Protein AF-A0A8X7QDY2-F1 (afdb_monomer)

Secondary structure (DSSP, 8-state):
-------------HHHHHHHHTTTTS---PPPPHHHHHHHHHHHHHHHHTT-TT--SEEEEEEE-SS-EEEEEEE----

Foldseek 3Di:
DDDDPPPPPPPQDPVNVVVVVVVVVPDPCPPQDPVNVVVVVVVVLQVCLVPPPPRFQKDWDWDDDPVDIDIDIDHHDDD

Organism: Brassica carinata (NCBI:txid52824)

Mean predicted aligned error: 14.07 Å

pLDDT: mean 80.48, std 20.45, range [43.81, 98.31]

InterPro domains:
  IPR029055 Nucleophile aminohydrolases, N-terminal [G3DSA:3.60.20.10] (2-79)
  IPR029055 Nucleophile aminohydrolases, N-terminal [SSF56235] (21-78)

Radius of gyration: 27.31 Å; Cα contacts (8 Å, |Δi|>4): 49; chains: 1; bounding box: 35×30×91 Å

Nearest PDB structures (foldseek):
  8fz6-assembly1_a  TM=7.744E-01  e=2.082E-04  Bos taurus
  5l5p-assembly1_Z  TM=9.849E-01  e=1.762E-03  Saccharomyces cerevisiae S288C
  8rvl-assembly1_1  TM=7.955E-01  e=1.016E-03  Saccharomyces cerevisiae
  8qyo-assembly1_Z  TM=7.738E-01  e=1.016E-03  Homo sapiens
  3une-assembly1_Z  TM=7.881E-01  e=1.762E-03  Mus musculus

Sequence (79 aa):
MSSQEKAASSPMTQWDHMRRLDTVLKDTITPLSEPEAVDLVNTVFASATERDIYTGDKLEIMILKADDIRTEVMELRKD

Solvent-accessible surface area (backbone atoms only — not comparable to full-atom values): 5224 Å² total; per-residue (Å²): 136,91,77,85,80,76,81,73,79,74,76,81,49,74,65,60,59,52,60,56,52,59,62,74,68,62,57,95,67,72,84,71,53,69,68,60,50,50,53,50,52,54,52,52,51,56,57,44,38,76,76,37,94,86,45,48,56,58,47,78,47,77,48,77,52,100,90,49,76,48,77,48,78,45,83,42,62,81,128

Structure (mmCIF, N/CA/C/O backbone):
data_AF-A0A8X7QDY2-F1
#
_entry.id   AF-A0A8X7QDY2-F1
#
loop_
_atom_site.group_PDB
_atom_site.id
_atom_site.type_symbol
_atom_site.label_atom_id
_atom_site.label_alt_id
_atom_site.label_comp_id
_atom_site.label_asym_id
_atom_site.label_entity_id
_atom_site.label_seq_id
_atom_site.pdbx_PDB_ins_code
_atom_site.Cartn_x
_atom_site.Cartn_y
_atom_site.Cartn_z
_atom_site.occupancy
_atom_site.B_iso_or_equiv
_atom_site.auth_seq_id
_atom_site.auth_comp_id
_atom_site.auth_asym_id
_atom_site.auth_atom_id
_atom_site.pdbx_PDB_model_num
ATOM 1 N N . MET A 1 1 ? -2.467 -21.897 77.341 1.00 43.97 1 MET A N 1
ATOM 2 C CA . MET A 1 1 ? -2.549 -22.658 76.078 1.00 43.97 1 MET A CA 1
ATOM 3 C C . MET A 1 1 ? -2.146 -21.710 74.968 1.00 43.97 1 MET A C 1
ATOM 5 O O . MET A 1 1 ? -2.778 -20.679 74.796 1.00 43.97 1 MET A O 1
ATOM 9 N N . SER A 1 2 ? -0.992 -21.992 74.368 1.00 46.31 2 SER A N 1
ATOM 10 C CA . SER A 1 2 ? -0.362 -21.199 73.314 1.00 46.31 2 SER A CA 1
ATOM 11 C C . SER A 1 2 ? -1.007 -21.552 71.984 1.00 46.31 2 SER A C 1
ATOM 13 O O . SER A 1 2 ? -1.067 -22.731 71.640 1.00 46.31 2 SER A O 1
ATOM 15 N N . SER 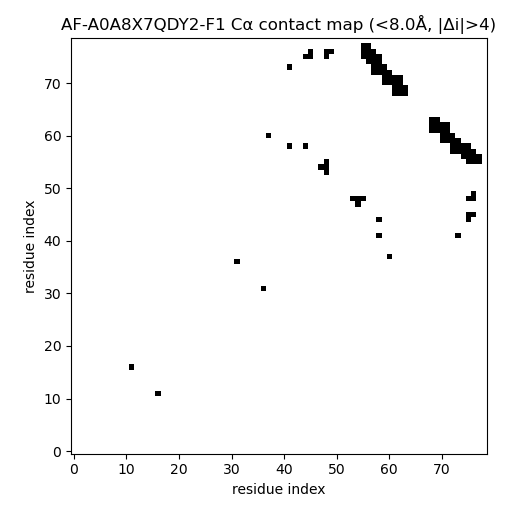A 1 3 ? -1.480 -20.565 71.235 1.00 50.19 3 SER A N 1
ATOM 16 C CA . SER A 1 3 ? -1.761 -20.731 69.809 1.00 50.19 3 SER A CA 1
ATOM 17 C C . SER A 1 3 ? -1.490 -19.400 69.115 1.00 50.19 3 SER A C 1
ATOM 19 O O . SER A 1 3 ? -2.370 -18.564 68.944 1.00 50.19 3 SER A O 1
ATOM 21 N N . GLN A 1 4 ? -0.213 -19.180 68.790 1.00 50.62 4 GLN A N 1
ATOM 22 C CA . GLN A 1 4 ? 0.166 -18.283 67.705 1.00 50.62 4 GLN A CA 1
ATOM 23 C C . GLN A 1 4 ? -0.277 -18.940 66.398 1.00 50.62 4 GLN A C 1
ATOM 25 O O . GLN A 1 4 ? 0.337 -19.913 65.967 1.00 50.62 4 GLN A O 1
ATOM 30 N N . GLU A 1 5 ? -1.296 -18.394 65.748 1.00 43.81 5 GLU A N 1
ATOM 31 C CA . GLU A 1 5 ? -1.580 -18.709 64.353 1.00 43.81 5 GLU A CA 1
ATOM 32 C C . GLU A 1 5 ? -0.873 -17.664 63.488 1.00 43.81 5 GLU A C 1
ATOM 34 O O . GLU A 1 5 ? -1.405 -16.607 63.150 1.00 43.81 5 GLU A O 1
ATOM 39 N N . LYS A 1 6 ? 0.409 -17.921 63.203 1.00 44.91 6 LYS A N 1
ATOM 40 C CA . LYS A 1 6 ? 1.125 -17.213 62.140 1.00 44.91 6 LYS A CA 1
ATOM 41 C C . LYS A 1 6 ? 0.429 -17.562 60.826 1.00 44.91 6 LYS A C 1
ATOM 43 O O . LYS A 1 6 ? 0.630 -18.655 60.304 1.00 44.91 6 LYS A O 1
ATOM 48 N N . ALA A 1 7 ? -0.337 -16.622 60.279 1.00 44.44 7 ALA A N 1
ATOM 49 C CA . ALA A 1 7 ? -0.745 -16.655 58.883 1.00 44.44 7 ALA A CA 1
ATOM 50 C C . ALA A 1 7 ? 0.526 -16.564 58.024 1.00 44.44 7 ALA A C 1
ATOM 52 O O . ALA A 1 7 ? 1.084 -15.488 57.799 1.00 44.44 7 ALA A O 1
ATOM 53 N N . ALA A 1 8 ? 1.055 -17.721 57.632 1.00 48.66 8 ALA A N 1
ATOM 54 C CA . ALA A 1 8 ? 2.151 -17.810 56.690 1.00 48.66 8 ALA A CA 1
ATOM 55 C C . ALA A 1 8 ? 1.655 -17.259 55.349 1.00 48.66 8 ALA A C 1
ATOM 57 O O . ALA A 1 8 ? 0.778 -17.838 54.711 1.00 48.66 8 ALA A O 1
ATOM 58 N N . SER A 1 9 ? 2.203 -16.111 54.954 1.00 52.91 9 SER A N 1
ATOM 59 C CA . SER A 1 9 ? 2.124 -15.592 53.592 1.00 52.91 9 SER A CA 1
ATOM 60 C C . SER A 1 9 ? 2.561 -16.702 52.635 1.00 52.91 9 SER A C 1
ATOM 62 O O . SER A 1 9 ? 3.720 -17.122 52.658 1.00 52.91 9 SER A O 1
ATOM 64 N N . SER A 1 10 ? 1.608 -17.243 51.874 1.00 56.31 10 SER A N 1
ATOM 65 C CA . SER A 1 10 ? 1.856 -18.343 50.945 1.00 56.31 10 SER A CA 1
ATOM 66 C C . SER A 1 10 ? 2.830 -17.869 49.859 1.00 56.31 10 SER A C 1
ATOM 68 O O . SER A 1 10 ? 2.552 -16.848 49.220 1.00 56.31 10 SER A O 1
ATOM 70 N N . PRO A 1 11 ? 3.974 -18.543 49.639 1.00 61.38 11 PRO A N 1
ATOM 71 C CA . PRO A 1 11 ? 4.899 -18.153 48.590 1.00 61.38 11 PRO A CA 1
ATOM 72 C C . PRO A 1 11 ? 4.206 -18.315 47.238 1.00 61.38 11 PRO A C 1
ATOM 74 O O . PRO A 1 11 ? 3.712 -19.388 46.892 1.00 61.38 11 PRO A O 1
ATOM 77 N N . MET A 1 12 ? 4.151 -17.203 46.509 1.00 56.34 12 MET A N 1
ATOM 78 C CA . MET A 1 12 ? 3.580 -17.090 45.173 1.00 56.34 12 MET A CA 1
ATOM 79 C C . MET A 1 12 ? 4.069 -18.254 44.307 1.00 56.34 12 MET A C 1
ATOM 81 O O . MET A 1 12 ? 5.273 -18.505 44.209 1.00 56.34 12 MET A O 1
ATOM 85 N N . THR A 1 13 ? 3.132 -19.014 43.746 1.00 74.56 13 THR A N 1
ATOM 86 C CA . THR A 1 13 ? 3.468 -20.276 43.091 1.00 74.56 13 THR A CA 1
ATOM 87 C C . THR A 1 13 ? 4.202 -20.011 41.780 1.00 74.56 13 THR A C 1
ATOM 89 O O . THR A 1 13 ? 4.038 -18.967 41.149 1.00 74.56 13 THR A O 1
ATOM 92 N N . GLN A 1 14 ? 5.001 -20.972 41.321 1.00 58.56 14 GLN A N 1
ATOM 93 C CA . GLN A 1 14 ? 5.652 -20.913 40.005 1.00 58.56 14 GLN A CA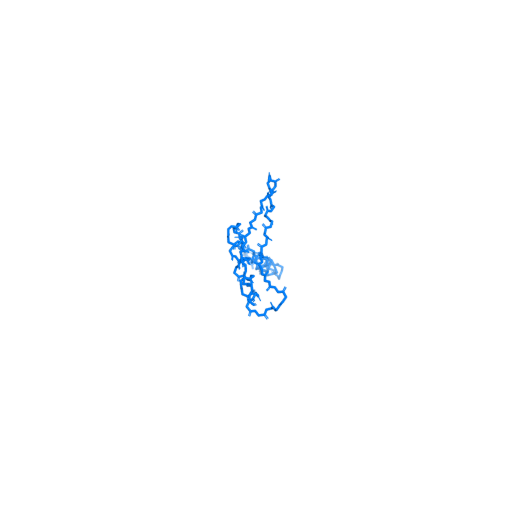 1
ATOM 94 C C . GLN A 1 14 ? 4.640 -20.648 38.867 1.00 58.56 14 GLN A C 1
ATOM 96 O O . GLN A 1 14 ? 4.955 -19.964 37.896 1.00 58.56 14 GLN A O 1
ATOM 101 N N . TRP A 1 15 ? 3.395 -21.101 39.044 1.00 58.94 15 TRP A N 1
ATOM 102 C CA . TRP A 1 15 ? 2.259 -20.856 38.154 1.00 58.94 15 TRP A CA 1
ATOM 103 C C . TRP A 1 15 ? 1.796 -19.389 38.133 1.00 58.94 15 TRP A C 1
ATOM 105 O O . TRP A 1 15 ? 1.347 -18.901 37.097 1.00 58.94 15 TRP A O 1
ATOM 115 N N . ASP A 1 16 ? 1.952 -18.654 39.238 1.00 63.78 16 ASP A N 1
ATOM 116 C CA . ASP A 1 16 ? 1.680 -17.211 39.308 1.00 63.78 16 ASP A CA 1
ATOM 117 C C . ASP A 1 16 ? 2.770 -16.386 38.607 1.00 63.78 16 ASP A C 1
ATOM 119 O O . ASP A 1 16 ? 2.480 -15.336 38.034 1.00 63.78 16 ASP A O 1
ATOM 123 N N . HIS A 1 17 ? 4.012 -16.884 38.580 1.00 58.88 17 HIS A N 1
ATOM 124 C CA . HIS A 1 17 ? 5.079 -16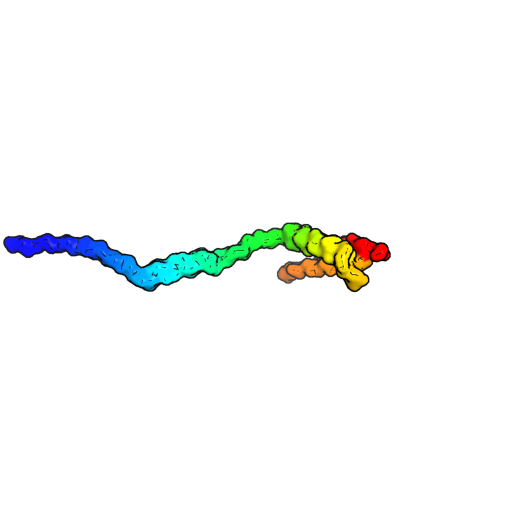.318 37.748 1.00 58.88 17 HIS A CA 1
ATOM 125 C C . HIS A 1 17 ? 4.827 -16.581 36.256 1.00 58.88 17 HIS A C 1
ATOM 127 O O . HIS A 1 17 ? 5.013 -15.683 35.437 1.00 58.88 17 HIS A O 1
ATOM 133 N N . MET A 1 18 ? 4.337 -17.778 35.911 1.00 57.44 18 MET A N 1
ATOM 134 C CA . MET A 1 18 ? 3.950 -18.129 34.539 1.00 57.44 18 MET A CA 1
ATOM 135 C C . MET A 1 18 ? 2.793 -17.263 34.025 1.00 57.44 18 MET A C 1
ATOM 137 O O . MET A 1 18 ? 2.892 -16.738 32.923 1.00 57.44 18 MET A O 1
ATOM 141 N N . ARG A 1 19 ? 1.779 -16.975 34.854 1.00 60.50 19 ARG A N 1
ATOM 142 C CA . ARG A 1 19 ? 0.681 -16.048 34.505 1.00 60.50 19 ARG A CA 1
ATOM 143 C C . ARG A 1 19 ? 1.123 -14.609 34.226 1.00 60.50 19 ARG A C 1
ATOM 145 O O . ARG A 1 19 ? 0.388 -13.848 33.598 1.00 60.50 19 ARG A O 1
ATOM 152 N N . ARG A 1 20 ? 2.306 -14.202 34.697 1.00 56.72 20 ARG A N 1
ATOM 153 C CA . ARG A 1 20 ? 2.860 -12.870 34.412 1.00 56.72 20 ARG A CA 1
ATOM 154 C C . ARG A 1 20 ? 3.470 -12.787 33.008 1.00 56.72 20 ARG A C 1
ATOM 156 O O . ARG A 1 20 ? 3.582 -11.687 32.474 1.00 56.72 20 ARG A O 1
ATOM 163 N N . LEU A 1 21 ? 3.813 -13.925 32.399 1.00 55.28 21 LEU A N 1
ATOM 164 C CA . LEU A 1 21 ? 4.330 -13.994 31.029 1.00 55.28 21 LEU A CA 1
ATOM 165 C C . LEU A 1 21 ? 3.211 -13.889 29.982 1.00 55.28 21 LEU A C 1
ATOM 167 O O . LEU A 1 21 ? 3.432 -13.284 28.936 1.00 55.28 21 LEU A O 1
ATOM 171 N N . ASP A 1 22 ? 1.990 -14.338 30.297 1.00 56.25 22 ASP A N 1
ATOM 172 C CA . ASP A 1 22 ? 0.813 -14.161 29.428 1.00 56.25 22 ASP A CA 1
ATOM 173 C C . ASP A 1 22 ? 0.462 -12.684 29.178 1.00 56.25 22 ASP A C 1
ATOM 175 O O . ASP A 1 22 ? -0.143 -12.338 28.168 1.00 56.25 22 ASP A O 1
ATOM 179 N N . THR A 1 23 ? 0.860 -11.776 30.077 1.00 52.59 23 THR A N 1
ATOM 180 C CA . THR A 1 23 ? 0.584 -10.337 29.917 1.00 52.59 23 THR A CA 1
ATOM 181 C C . THR A 1 23 ? 1.486 -9.684 28.870 1.00 52.59 23 THR A C 1
ATOM 183 O O . THR A 1 23 ? 1.075 -8.723 28.230 1.00 52.59 23 THR A O 1
ATOM 186 N N . VAL A 1 24 ? 2.701 -10.204 28.673 1.00 54.53 24 VAL A N 1
ATOM 187 C CA . VAL A 1 24 ? 3.670 -9.641 27.715 1.00 54.53 24 VAL A CA 1
ATOM 188 C C . VAL A 1 24 ? 3.366 -10.104 26.285 1.00 54.53 24 VAL A C 1
ATOM 190 O O . VAL A 1 24 ? 3.671 -9.397 25.332 1.00 54.53 24 VAL A O 1
ATOM 193 N N . LEU A 1 25 ? 2.698 -11.253 26.141 1.00 52.94 25 LEU A N 1
ATOM 194 C CA . LEU A 1 25 ? 2.185 -11.776 24.870 1.00 52.94 25 LEU A CA 1
ATOM 195 C C . LEU A 1 25 ? 0.793 -11.250 24.514 1.00 52.94 25 LEU A C 1
ATOM 197 O O . LEU A 1 25 ? 0.216 -11.679 23.519 1.00 52.94 25 LEU A O 1
ATOM 201 N N . LYS A 1 26 ? 0.251 -10.317 25.303 1.00 52.19 26 LYS A N 1
ATOM 202 C CA . LYS A 1 26 ? -0.977 -9.597 24.976 1.00 52.19 26 LYS A CA 1
ATOM 203 C C . LYS A 1 26 ? -0.650 -8.547 23.916 1.00 52.19 26 LYS A C 1
ATOM 205 O O . LYS A 1 26 ? -0.594 -7.361 24.205 1.00 52.19 26 LYS A O 1
ATOM 210 N N . ASP A 1 27 ? -0.342 -9.059 22.731 1.00 54.81 27 ASP A N 1
ATOM 211 C CA . ASP A 1 27 ? -0.327 -8.398 21.445 1.00 54.81 27 ASP A CA 1
ATOM 212 C C . ASP A 1 27 ? 0.289 -6.997 21.443 1.00 54.81 27 ASP A C 1
ATOM 214 O O . ASP A 1 27 ? -0.357 -5.986 21.710 1.00 54.81 27 ASP A O 1
ATOM 218 N N . THR A 1 28 ? 1.525 -6.912 20.952 1.00 53.97 28 THR A N 1
ATOM 219 C CA . THR A 1 28 ? 2.099 -5.686 20.365 1.00 53.97 28 THR A CA 1
ATOM 220 C C . THR A 1 28 ? 1.352 -5.268 19.079 1.00 53.97 28 THR A C 1
ATOM 222 O O . THR A 1 28 ? 1.935 -4.718 18.150 1.00 53.97 28 THR A O 1
ATOM 225 N N . ILE A 1 29 ? 0.053 -5.558 18.993 1.00 63.25 29 ILE A N 1
ATOM 226 C CA . ILE A 1 29 ? -0.859 -5.096 17.961 1.00 63.25 29 ILE A CA 1
ATOM 227 C C . ILE A 1 29 ? -1.314 -3.720 18.428 1.00 63.25 29 ILE A C 1
ATOM 229 O O . ILE A 1 29 ? -2.353 -3.571 19.069 1.00 63.25 29 ILE A O 1
ATOM 233 N N . THR A 1 30 ? -0.508 -2.699 18.146 1.00 72.06 30 THR A N 1
ATOM 234 C CA . THR A 1 30 ? -1.041 -1.337 18.127 1.00 72.06 30 THR A CA 1
ATOM 235 C C . THR A 1 30 ? -2.121 -1.328 17.048 1.00 72.06 30 THR A C 1
ATOM 237 O O . THR A 1 30 ? -1.797 -1.610 15.891 1.00 72.06 30 THR A O 1
ATOM 240 N N . PRO A 1 31 ? -3.396 -1.073 17.387 1.00 83.19 31 PRO A N 1
ATOM 241 C CA . PRO A 1 31 ? -4.437 -0.979 16.378 1.00 83.19 31 PRO A CA 1
ATOM 242 C C . PRO A 1 31 ? -4.057 0.142 15.413 1.00 83.19 31 PRO A C 1
ATOM 244 O O . PRO A 1 31 ? -3.879 1.281 15.839 1.00 83.19 31 PRO A O 1
ATOM 247 N N . LEU A 1 32 ? -3.891 -0.197 14.138 1.00 89.25 32 LEU A N 1
ATOM 248 C CA . LEU A 1 32 ? -3.601 0.772 13.093 1.00 89.25 32 LEU A CA 1
ATOM 249 C C . LEU A 1 32 ? -4.927 1.320 12.584 1.00 89.25 32 LEU A C 1
ATOM 251 O O . LEU A 1 32 ? -5.821 0.547 12.224 1.00 89.25 32 LEU A O 1
ATOM 255 N N . SER A 1 33 ? -5.078 2.640 12.568 1.00 93.88 33 SER A N 1
ATOM 256 C CA . SER A 1 33 ? -6.220 3.226 11.883 1.00 93.88 33 SER A CA 1
ATOM 257 C C . SER A 1 33 ? -6.084 2.998 10.375 1.00 93.88 33 SER A C 1
ATOM 259 O O . SER A 1 33 ? -4.990 2.868 9.830 1.00 93.88 33 SER A O 1
ATOM 261 N N . GLU A 1 34 ? -7.210 2.939 9.677 1.00 94.31 34 GLU A N 1
ATOM 262 C CA . GLU A 1 34 ? -7.221 2.808 8.221 1.00 94.31 34 GLU A CA 1
ATOM 263 C C . GLU A 1 34 ? -6.352 3.841 7.478 1.00 94.31 34 GLU A C 1
ATOM 265 O O . GLU A 1 34 ? -5.602 3.408 6.606 1.00 94.31 34 GLU A O 1
ATOM 270 N N . PRO A 1 35 ? -6.384 5.158 7.783 1.00 95.81 35 PRO A N 1
ATOM 271 C CA . PRO A 1 35 ? -5.505 6.105 7.098 1.00 95.81 35 PRO A CA 1
ATOM 272 C C . PRO A 1 35 ? -4.026 5.816 7.369 1.00 95.81 35 PRO A C 1
ATOM 274 O O . PRO A 1 35 ? -3.233 5.850 6.438 1.00 95.81 35 PRO A O 1
ATOM 277 N N . GLU A 1 36 ? -3.653 5.435 8.594 1.00 95.94 36 GLU A N 1
ATOM 278 C CA . GLU A 1 36 ? -2.266 5.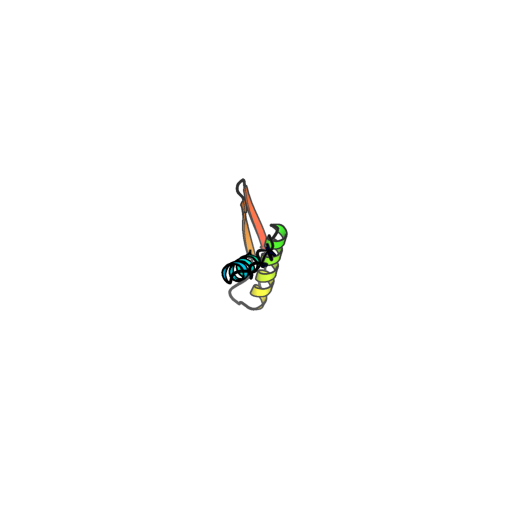056 8.894 1.00 95.94 36 GLU A CA 1
ATOM 279 C C . GLU A 1 36 ? -1.842 3.788 8.134 1.00 95.94 36 GLU A C 1
ATOM 281 O O . GLU A 1 36 ? -0.689 3.666 7.720 1.00 95.94 36 GLU A O 1
ATOM 286 N N . ALA A 1 37 ? -2.767 2.848 7.916 1.00 95.75 37 ALA A N 1
ATOM 287 C CA . ALA A 1 37 ? -2.521 1.662 7.100 1.00 95.75 37 ALA A CA 1
ATOM 288 C C . ALA A 1 37 ? -2.293 2.022 5.628 1.00 95.75 37 ALA A C 1
ATOM 290 O O . ALA A 1 37 ? -1.354 1.517 5.012 1.00 95.75 37 ALA A O 1
ATOM 291 N N . VAL A 1 38 ? -3.116 2.915 5.077 1.00 97.12 38 VAL A N 1
ATOM 292 C CA . VAL A 1 38 ? -2.966 3.415 3.705 1.00 97.12 38 VAL A CA 1
ATOM 293 C C . VAL A 1 38 ? -1.652 4.183 3.546 1.00 97.12 38 VAL A C 1
ATOM 295 O O . VAL A 1 38 ? -0.899 3.911 2.613 1.00 97.12 38 VAL A O 1
ATOM 298 N N . ASP A 1 39 ? -1.322 5.070 4.484 1.00 97.56 39 ASP A N 1
ATOM 299 C CA . ASP A 1 39 ? -0.078 5.847 4.473 1.00 97.56 39 ASP A CA 1
ATOM 300 C C . ASP A 1 39 ? 1.160 4.948 4.545 1.00 97.56 39 ASP A C 1
ATOM 302 O O . ASP A 1 39 ? 2.146 5.172 3.831 1.00 97.56 39 ASP A O 1
ATOM 306 N N . LEU A 1 40 ? 1.106 3.893 5.364 1.00 96.88 40 LEU A N 1
ATOM 307 C CA . LEU A 1 40 ? 2.163 2.892 5.431 1.00 96.88 40 LEU A CA 1
ATOM 308 C C . LEU A 1 40 ? 2.341 2.191 4.080 1.00 96.88 40 LEU A C 1
ATOM 310 O O . LEU A 1 40 ? 3.466 2.114 3.587 1.00 96.88 40 LEU A O 1
ATOM 314 N N . VAL A 1 41 ? 1.249 1.717 3.471 1.00 98.00 41 VAL A N 1
ATOM 315 C CA . VAL A 1 41 ? 1.269 1.049 2.160 1.00 98.00 41 VAL A CA 1
ATOM 316 C C . VAL A 1 41 ? 1.836 1.979 1.082 1.00 98.00 41 VAL A C 1
ATOM 318 O O . VAL A 1 41 ? 2.762 1.597 0.368 1.00 98.00 41 VAL A O 1
ATOM 321 N N . ASN A 1 42 ? 1.364 3.223 1.011 1.00 97.88 42 ASN A N 1
ATOM 322 C CA . ASN A 1 42 ? 1.875 4.223 0.074 1.00 97.88 42 ASN A CA 1
ATOM 323 C C . ASN A 1 42 ? 3.386 4.437 0.243 1.00 97.88 42 ASN A C 1
ATOM 325 O O . ASN A 1 42 ? 4.142 4.399 -0.729 1.00 97.88 42 ASN A O 1
ATOM 329 N N . THR A 1 43 ? 3.848 4.595 1.485 1.00 98.19 43 THR A N 1
ATOM 330 C CA . THR A 1 43 ? 5.264 4.838 1.789 1.00 98.19 43 THR A CA 1
ATOM 331 C C . THR A 1 43 ? 6.151 3.668 1.363 1.00 98.19 43 THR A C 1
ATOM 333 O O . THR A 1 43 ? 7.204 3.874 0.754 1.00 98.19 43 THR A O 1
ATOM 336 N N . VAL A 1 44 ? 5.746 2.427 1.657 1.00 98.06 44 VAL A N 1
ATOM 337 C CA . VAL A 1 44 ? 6.569 1.257 1.315 1.00 98.06 44 VAL A CA 1
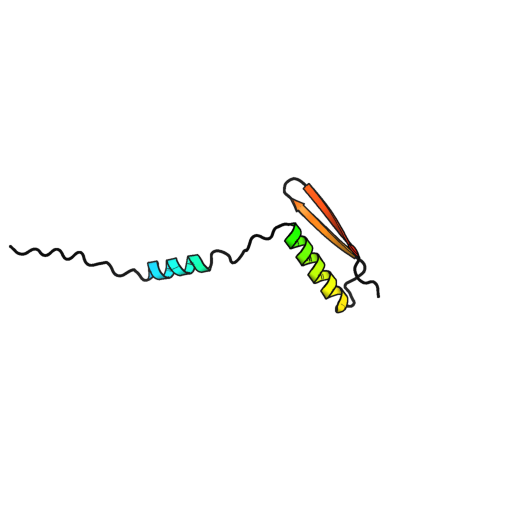ATOM 338 C C . VAL A 1 44 ? 6.615 1.008 -0.190 1.00 98.06 44 VAL A C 1
ATOM 340 O O . VAL A 1 44 ? 7.677 0.656 -0.695 1.00 98.06 44 VAL A O 1
ATOM 343 N N . PHE A 1 45 ? 5.524 1.246 -0.923 1.00 98.25 45 PHE A N 1
ATOM 344 C CA . PHE A 1 45 ? 5.508 1.085 -2.380 1.00 98.25 45 PHE A CA 1
ATOM 345 C C . PHE A 1 45 ? 6.256 2.203 -3.108 1.00 98.25 45 PHE A C 1
ATOM 347 O O . PHE A 1 45 ? 6.948 1.924 -4.090 1.00 98.25 45 PHE A O 1
ATOM 354 N N . ALA A 1 46 ? 6.202 3.441 -2.605 1.00 97.44 46 ALA A N 1
ATOM 355 C CA . ALA A 1 46 ? 7.054 4.519 -3.102 1.00 97.44 46 ALA A CA 1
ATOM 356 C C . ALA A 1 46 ? 8.542 4.145 -2.971 1.00 97.44 46 ALA A C 1
ATOM 358 O O . ALA A 1 46 ? 9.285 4.246 -3.942 1.00 97.44 46 ALA A O 1
ATOM 359 N N . SER A 1 47 ? 8.947 3.618 -1.809 1.00 98.00 47 SER A N 1
ATOM 360 C CA . SER A 1 47 ? 10.315 3.142 -1.558 1.00 98.00 47 SER A CA 1
ATOM 361 C C . SER A 1 47 ? 10.698 1.926 -2.414 1.00 98.00 47 SER A C 1
ATOM 363 O O . SER A 1 47 ? 11.790 1.881 -2.979 1.00 98.00 47 SER A O 1
ATOM 365 N N . ALA A 1 48 ? 9.803 0.944 -2.558 1.00 97.44 48 ALA A N 1
ATOM 366 C CA . ALA A 1 48 ? 10.054 -0.254 -3.360 1.00 97.44 48 ALA A CA 1
ATOM 367 C C . ALA A 1 48 ? 10.328 0.094 -4.830 1.00 97.44 48 ALA A C 1
ATOM 369 O O . ALA A 1 48 ? 11.288 -0.411 -5.412 1.00 97.44 48 ALA A O 1
ATOM 370 N N . THR A 1 49 ? 9.551 1.027 -5.383 1.00 97.25 49 THR A N 1
ATOM 371 C CA . THR A 1 49 ? 9.699 1.508 -6.764 1.00 97.25 49 THR A CA 1
ATOM 372 C C . THR A 1 49 ? 11.079 2.132 -7.028 1.00 97.25 49 THR A C 1
ATOM 374 O O . THR A 1 49 ? 11.562 2.133 -8.152 1.00 97.25 49 THR A O 1
ATOM 377 N N . GLU A 1 50 ? 11.778 2.646 -6.011 1.00 96.25 50 GLU A N 1
ATOM 378 C CA . GLU A 1 50 ? 13.124 3.208 -6.204 1.00 96.25 50 GLU A CA 1
ATOM 379 C C . GLU A 1 50 ? 14.210 2.153 -6.459 1.00 96.25 50 GLU A C 1
ATOM 381 O O . GLU A 1 50 ? 15.317 2.505 -6.876 1.00 96.25 50 GLU A O 1
ATOM 386 N N . ARG A 1 51 ? 13.954 0.878 -6.136 1.00 95.75 51 ARG A N 1
ATOM 387 C CA . ARG A 1 51 ? 14.986 -0.175 -6.110 1.00 95.75 51 ARG A CA 1
ATOM 388 C C . ARG A 1 51 ? 14.604 -1.446 -6.850 1.00 95.75 51 ARG A C 1
ATOM 390 O O . ARG A 1 51 ? 15.505 -2.176 -7.262 1.00 95.75 51 ARG A O 1
ATOM 397 N N . ASP A 1 52 ? 13.316 -1.728 -6.980 1.00 96.94 52 ASP A N 1
ATOM 398 C CA . ASP A 1 52 ? 12.817 -2.894 -7.691 1.00 96.94 52 ASP A CA 1
ATOM 399 C C . ASP A 1 52 ? 12.400 -2.518 -9.112 1.00 96.94 52 ASP A C 1
ATOM 401 O O . ASP A 1 52 ? 11.416 -1.817 -9.323 1.00 96.94 52 ASP A O 1
ATOM 405 N N . ILE A 1 53 ? 13.137 -3.038 -10.092 1.00 95.12 53 ILE A N 1
ATOM 406 C CA . ILE A 1 53 ? 12.923 -2.767 -11.519 1.00 95.12 53 ILE A CA 1
ATOM 407 C C . ILE A 1 53 ? 11.593 -3.317 -12.059 1.00 95.12 53 ILE A C 1
ATOM 409 O O . ILE A 1 53 ? 11.236 -3.020 -13.196 1.00 95.12 53 ILE A O 1
ATOM 413 N N . TYR A 1 54 ? 10.889 -4.151 -11.286 1.00 95.62 54 TYR A N 1
ATOM 414 C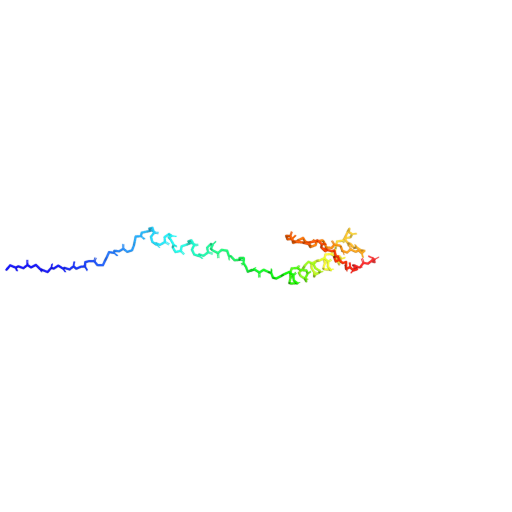 CA . TYR A 1 54 ? 9.591 -4.715 -11.666 1.00 95.62 54 TYR A CA 1
ATOM 415 C C . TYR A 1 54 ? 8.401 -4.065 -10.950 1.00 95.62 54 TYR A C 1
ATOM 417 O O . TYR A 1 54 ? 7.259 -4.432 -11.227 1.00 95.62 54 TYR A O 1
ATOM 425 N N . THR A 1 55 ? 8.645 -3.109 -10.054 1.00 96.44 55 THR A N 1
ATOM 426 C CA . THR A 1 55 ? 7.601 -2.378 -9.329 1.00 96.44 55 THR A CA 1
ATOM 427 C C . THR A 1 55 ? 7.571 -0.932 -9.822 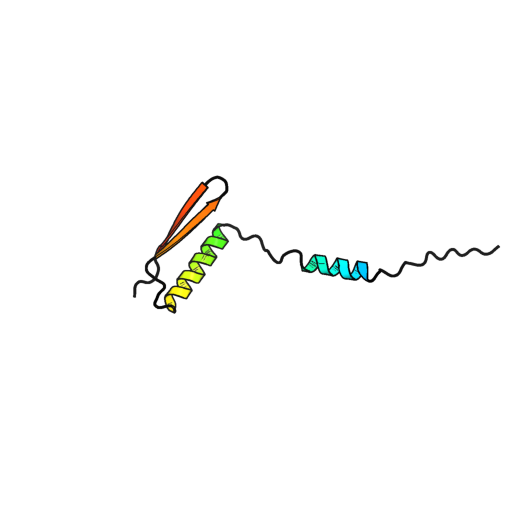1.00 96.44 55 THR A C 1
ATOM 429 O O . THR A 1 55 ? 8.592 -0.258 -9.768 1.00 96.44 55 THR A O 1
ATOM 432 N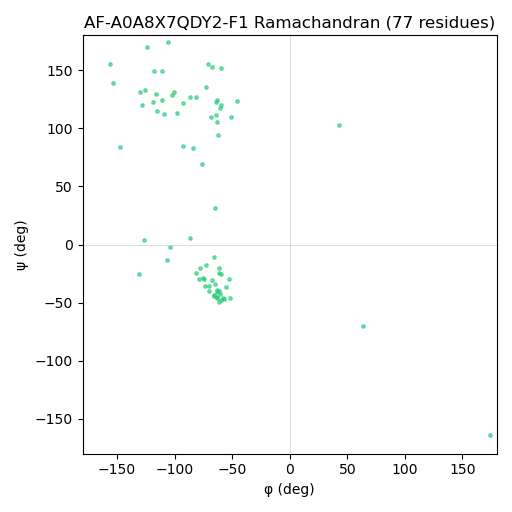 N . GLY A 1 56 ? 6.417 -0.438 -10.285 1.00 95.88 56 GLY A N 1
ATOM 433 C CA . GLY A 1 56 ? 6.274 0.925 -10.811 1.00 95.88 56 GLY A CA 1
ATOM 434 C C . GLY A 1 56 ? 4.897 1.208 -11.409 1.00 95.88 56 GLY A C 1
ATOM 435 O O . GLY A 1 56 ? 3.939 0.481 -11.149 1.00 95.88 56 GLY A O 1
ATOM 436 N N . ASP A 1 57 ? 4.804 2.281 -12.194 1.00 96.75 57 ASP A N 1
ATOM 437 C CA . ASP A 1 57 ? 3.601 2.799 -12.861 1.00 96.75 57 ASP A CA 1
ATOM 438 C C . ASP A 1 57 ? 2.489 3.271 -11.917 1.00 96.75 57 ASP A C 1
ATOM 440 O O . ASP A 1 57 ? 2.214 4.470 -11.820 1.00 96.75 57 ASP A O 1
ATOM 444 N N . LYS A 1 58 ? 1.823 2.343 -11.228 1.00 97.62 58 LYS A N 1
ATOM 445 C CA . LYS A 1 58 ? 0.655 2.633 -10.398 1.00 97.62 58 LYS A CA 1
ATOM 446 C C . LYS A 1 58 ? 0.495 1.607 -9.279 1.00 97.62 58 LYS A C 1
ATOM 448 O O . LYS A 1 58 ? 0.588 0.403 -9.497 1.00 97.62 58 LYS A O 1
ATOM 453 N N . LEU A 1 59 ? 0.136 2.106 -8.102 1.00 98.12 59 LEU A N 1
ATOM 454 C CA . LEU A 1 59 ? -0.377 1.331 -6.983 1.00 98.12 59 LEU A CA 1
ATOM 455 C C . LEU A 1 59 ? -1.904 1.452 -6.923 1.00 98.12 59 LEU A C 1
ATOM 457 O O . LEU A 1 59 ? -2.452 2.554 -6.960 1.00 98.12 59 LEU A O 1
ATOM 461 N N . GLU A 1 60 ? -2.591 0.318 -6.806 1.00 98.31 60 GLU A N 1
ATOM 462 C CA . GLU A 1 60 ? -4.033 0.248 -6.571 1.00 98.31 60 GLU A CA 1
ATOM 463 C C . GLU A 1 60 ? -4.300 -0.466 -5.244 1.00 98.31 60 GLU A C 1
ATOM 465 O O . GLU A 1 60 ? -3.856 -1.596 -5.038 1.00 98.31 60 GLU A O 1
ATOM 470 N N . ILE A 1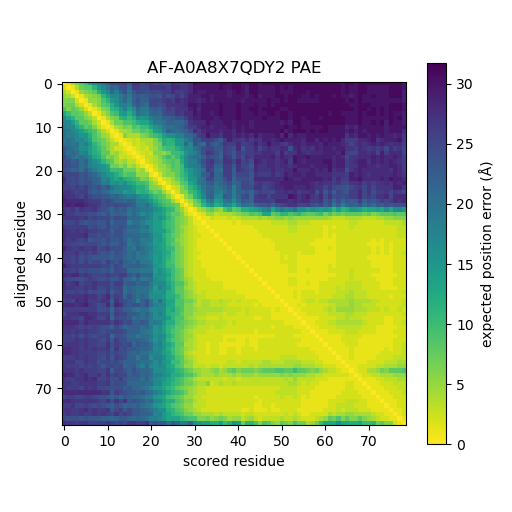 61 ? -5.002 0.207 -4.334 1.00 98.12 61 ILE A N 1
ATOM 471 C CA . ILE A 1 61 ? -5.284 -0.276 -2.982 1.00 98.12 61 ILE A CA 1
ATOM 472 C C . ILE A 1 61 ? -6.788 -0.485 -2.854 1.00 98.12 61 ILE A C 1
ATOM 474 O O . ILE A 1 61 ? -7.559 0.472 -2.874 1.00 98.12 61 ILE A O 1
ATOM 478 N N . MET A 1 62 ? -7.213 -1.735 -2.677 1.00 97.88 62 MET A N 1
ATOM 479 C CA . MET A 1 62 ? -8.596 -2.057 -2.329 1.00 97.88 62 MET A CA 1
ATOM 480 C C . MET A 1 62 ? -8.740 -2.144 -0.812 1.00 97.88 62 MET A C 1
ATOM 482 O O . MET A 1 62 ? -8.094 -2.961 -0.158 1.00 97.88 62 MET A O 1
ATOM 486 N N . ILE A 1 63 ? -9.618 -1.320 -0.254 1.00 97.56 63 ILE A N 1
ATOM 487 C CA . ILE A 1 63 ? -9.887 -1.239 1.177 1.00 97.56 63 ILE A CA 1
ATOM 488 C C . ILE A 1 63 ? -11.271 -1.830 1.422 1.00 97.56 63 ILE A C 1
ATOM 490 O O . ILE A 1 63 ? -12.284 -1.281 0.986 1.00 97.56 63 ILE A O 1
ATOM 494 N N . LEU A 1 64 ? -11.298 -2.971 2.107 1.00 97.06 64 LEU A N 1
ATOM 495 C CA . LEU A 1 64 ? -12.507 -3.737 2.384 1.00 97.06 64 LEU A CA 1
ATOM 496 C C . LEU A 1 64 ? -12.957 -3.490 3.825 1.00 97.06 64 LEU A C 1
ATOM 498 O O . LEU A 1 64 ? -12.183 -3.659 4.768 1.00 97.06 64 LEU A O 1
ATOM 502 N N . LYS A 1 65 ? -14.230 -3.145 3.994 1.00 96.06 65 LYS A N 1
ATOM 503 C CA . LYS A 1 65 ? -14.925 -3.062 5.281 1.00 96.06 65 LYS A CA 1
ATOM 504 C C . LYS A 1 65 ? -16.158 -3.953 5.253 1.00 96.06 65 LYS A C 1
ATOM 506 O O . LYS A 1 65 ? -16.561 -4.437 4.202 1.00 96.06 65 LYS A O 1
ATOM 511 N N . ALA A 1 66 ? -16.772 -4.150 6.418 1.00 96.38 66 ALA A N 1
ATOM 512 C CA . ALA A 1 66 ? -18.004 -4.929 6.527 1.00 96.38 66 ALA A CA 1
ATOM 513 C C . ALA A 1 66 ? -19.124 -4.398 5.610 1.00 96.38 66 ALA A C 1
ATOM 515 O O . ALA A 1 66 ? -19.856 -5.192 5.027 1.00 96.38 66 ALA A O 1
ATOM 516 N N . ASP A 1 67 ? -19.204 -3.073 5.455 1.00 95.81 67 ASP A N 1
ATOM 517 C CA . ASP A 1 67 ? -20.315 -2.407 4.771 1.00 95.81 67 ASP A CA 1
ATOM 518 C C . ASP A 1 67 ? -19.952 -1.862 3.379 1.00 95.81 67 ASP A C 1
ATOM 520 O O . ASP A 1 67 ? -20.847 -1.468 2.633 1.00 95.81 67 ASP A O 1
ATOM 524 N N . ASP A 1 68 ? -18.661 -1.795 3.029 1.00 95.50 68 ASP A N 1
ATOM 525 C CA . ASP A 1 68 ? -18.199 -1.105 1.819 1.00 95.50 68 ASP A CA 1
ATOM 526 C C . ASP A 1 68 ? -16.846 -1.622 1.308 1.00 95.50 68 ASP A C 1
ATOM 528 O O . ASP A 1 68 ? -16.018 -2.128 2.070 1.00 95.50 68 ASP A O 1
ATOM 532 N N . ILE A 1 69 ? -16.610 -1.448 0.007 1.00 97.38 69 ILE A N 1
ATOM 533 C CA . ILE A 1 69 ? -15.319 -1.677 -0.641 1.00 97.38 69 ILE A CA 1
ATOM 534 C C . ILE A 1 69 ? -14.964 -0.427 -1.438 1.00 97.38 69 ILE A C 1
ATOM 536 O O . ILE A 1 69 ? -15.657 -0.069 -2.390 1.00 97.38 69 ILE A O 1
ATOM 540 N N . ARG A 1 70 ? -13.829 0.187 -1.102 1.00 97.12 70 ARG A N 1
ATOM 541 C CA . ARG A 1 70 ? -13.306 1.362 -1.809 1.00 97.12 70 ARG A CA 1
ATOM 542 C C . ARG A 1 70 ? -11.954 1.067 -2.437 1.00 97.12 70 ARG A C 1
ATOM 544 O O . ARG A 1 70 ? -11.188 0.263 -1.917 1.00 97.12 70 ARG A O 1
ATOM 551 N N . THR A 1 71 ? -11.668 1.721 -3.556 1.00 98.12 71 THR A N 1
ATOM 552 C CA . THR A 1 71 ? -10.375 1.616 -4.243 1.00 98.12 71 THR A CA 1
ATOM 553 C C . THR A 1 71 ? -9.686 2.972 -4.229 1.00 98.12 71 THR A C 1
ATOM 555 O O . THR A 1 71 ? -10.291 3.974 -4.605 1.00 98.12 71 THR A O 1
ATOM 558 N N . GLU A 1 72 ? -8.428 2.996 -3.805 1.00 97.69 72 GLU A N 1
ATOM 559 C CA . GLU A 1 72 ? -7.535 4.146 -3.907 1.00 97.69 72 GLU A CA 1
ATOM 560 C C . GLU A 1 72 ? -6.424 3.869 -4.919 1.00 97.69 72 GLU A C 1
ATOM 562 O O . GLU A 1 72 ? -6.004 2.729 -5.118 1.00 97.69 72 GLU A O 1
ATOM 567 N N . VAL A 1 73 ? -5.957 4.926 -5.579 1.00 98.00 73 VAL A N 1
ATOM 568 C CA . VAL A 1 73 ? -4.939 4.849 -6.625 1.00 98.00 73 VAL A CA 1
ATOM 569 C C . VAL A 1 73 ? -3.846 5.868 -6.337 1.00 98.00 73 VAL A C 1
ATOM 571 O O . VAL A 1 73 ? -4.145 7.042 -6.125 1.00 98.00 73 VAL A O 1
ATOM 574 N N . MET A 1 74 ? -2.591 5.425 -6.394 1.00 97.69 74 MET A N 1
ATOM 575 C CA . MET A 1 74 ? -1.406 6.273 -6.292 1.00 97.69 74 MET A CA 1
ATOM 576 C C . MET A 1 74 ? -0.496 6.045 -7.502 1.00 97.69 74 MET A C 1
ATOM 578 O O . MET A 1 74 ? -0.212 4.907 -7.873 1.00 97.69 74 MET A O 1
ATOM 582 N N . GLU A 1 75 ? -0.022 7.127 -8.114 1.00 97.81 75 GLU A N 1
ATOM 583 C CA . GLU A 1 75 ? 0.990 7.053 -9.171 1.00 97.81 75 GLU A CA 1
ATOM 584 C C . GLU A 1 75 ? 2.355 6.700 -8.566 1.00 97.81 75 GLU A C 1
ATOM 586 O O . GLU A 1 75 ? 2.759 7.267 -7.547 1.00 97.81 75 GLU A O 1
ATOM 591 N N . LEU A 1 76 ? 3.075 5.783 -9.209 1.00 97.38 76 LEU A N 1
ATOM 592 C CA . LEU A 1 76 ? 4.452 5.434 -8.868 1.00 97.38 76 LEU A CA 1
ATOM 593 C C . LEU A 1 76 ? 5.408 6.017 -9.918 1.00 97.38 76 LEU A C 1
ATOM 595 O O . LEU A 1 76 ? 4.982 6.600 -10.921 1.00 97.38 76 LEU A O 1
ATOM 599 N N . ARG A 1 77 ? 6.720 5.897 -9.689 1.00 93.12 77 ARG A N 1
ATOM 600 C CA . ARG A 1 77 ? 7.703 6.252 -10.721 1.00 93.12 77 ARG A CA 1
ATOM 601 C C . ARG A 1 77 ? 7.504 5.398 -11.981 1.00 93.12 77 ARG A C 1
ATOM 603 O O . ARG A 1 77 ? 6.999 4.277 -11.916 1.00 93.12 77 ARG A O 1
ATOM 610 N N . LYS A 1 78 ? 7.896 5.976 -13.117 1.00 89.56 78 LYS A N 1
ATOM 611 C CA . LYS A 1 78 ? 7.687 5.447 -14.479 1.00 89.56 78 LYS A CA 1
ATOM 612 C C . LYS A 1 78 ? 8.987 5.348 -15.282 1.00 89.56 78 LYS A C 1
ATOM 614 O O . LYS A 1 78 ? 8.935 5.139 -16.491 1.00 89.56 78 LYS A O 1
ATOM 619 N N . ASP A 1 79 ? 10.112 5.661 -14.645 1.00 79.50 79 ASP A N 1
ATOM 620 C CA . ASP A 1 79 ? 11.420 5.834 -15.276 1.00 79.50 79 ASP A CA 1
ATOM 621 C C . ASP A 1 79 ? 12.288 4.575 -15.247 1.00 79.50 79 ASP A C 1
ATOM 623 O O . ASP A 1 79 ? 12.114 3.746 -14.329 1.00 79.50 79 ASP A O 1
#